Protein AF-A0A2H6NAF0-F1 (afdb_monomer_lite)

Secondary structure (DSSP, 8-state):
---------HHHHHHHHHHTS-GGGHHHHHHHHHHTTS---HHHHHHHHHHHHHHHHHHHHHHHTTTSHHHHHHHHHHHSBPTTT--BSS-GGG-TTS------

Radius of gyration: 27.38 Å; chains: 1; bounding box: 46×26×91 Å

Organism: NCBI:txid3147026

Foldseek 3Di:
DDPPPPDDDQVVVLVVVLVPDDPVCVVVSVVVVVVVPDDDGNVNSVVSVVVVVVVVVVVVVVVVVPPPVVVVVQVVQQVDQAPQPRHGNHHVVPDPVNPPPDDD

Sequence (104 aa):
MNEKEIIFSELHQVYIIISSLDESYDDYVSSLEVLTKNELTLTEIIGRLLEEARRRQDRDQLREKKPQEESLWSNAYTVRKCFSCGDRGHIARFCKKGRQQNTV

InterPro domains:
  IPR001878 Zinc finger, CCHC-type [PF00098] (80-97)
  IPR001878 Zinc finger, CCHC-type [PS50158] (80-97)
  IPR001878 Zinc finger, CCHC-type [SM00343] (81-97)
  IPR036875 Zinc finger, CCHC-type superfamily [SSF57756] (79-101)

Structure (mmCIF, N/CA/C/O backbone):
data_AF-A0A2H6NAF0-F1
#
_entry.id   AF-A0A2H6NAF0-F1
#
loop_
_atom_site.group_PDB
_atom_site.id
_atom_site.type_symbol
_atom_site.label_atom_id
_atom_site.label_alt_id
_atom_site.label_comp_id
_atom_site.label_asym_id
_atom_site.label_entity_id
_atom_site.label_seq_id
_atom_site.pdbx_PDB_ins_code
_atom_site.Cartn_x
_atom_site.Cartn_y
_atom_site.Cartn_z
_atom_site.occupancy
_atom_site.B_iso_or_equiv
_atom_site.auth_seq_id
_atom_site.auth_comp_id
_atom_site.auth_asym_id
_atom_site.auth_atom_id
_atom_site.pdbx_PDB_model_num
ATOM 1 N N . MET A 1 1 ? 0.821 -4.080 41.905 1.00 40.66 1 MET A N 1
ATOM 2 C CA . MET A 1 1 ? 0.244 -3.037 41.036 1.00 40.66 1 MET A CA 1
ATOM 3 C C . MET A 1 1 ? -0.603 -3.772 40.018 1.00 40.66 1 MET A C 1
ATOM 5 O O . MET A 1 1 ? -0.031 -4.487 39.216 1.00 40.66 1 MET A O 1
ATOM 9 N N . ASN 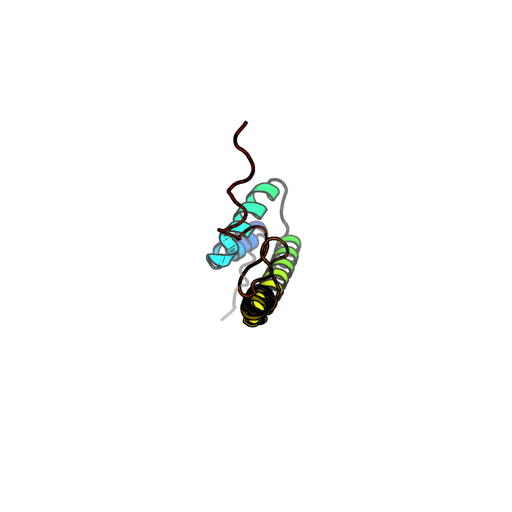A 1 2 ? -1.933 -3.736 40.145 1.00 46.41 2 ASN A N 1
ATOM 10 C CA . ASN A 1 2 ? -2.807 -4.368 39.154 1.00 46.41 2 ASN A CA 1
ATOM 11 C C . ASN A 1 2 ? -2.778 -3.496 37.901 1.00 46.41 2 ASN A C 1
ATOM 13 O O . ASN A 1 2 ? -3.334 -2.397 37.917 1.00 46.41 2 ASN A O 1
ATOM 17 N N . GLU A 1 3 ? -2.114 -3.971 36.851 1.00 53.41 3 GLU A N 1
ATOM 18 C CA . GLU A 1 3 ? -2.320 -3.470 35.497 1.00 53.41 3 GLU A CA 1
ATOM 19 C C . GLU A 1 3 ? -3.790 -3.717 35.160 1.00 53.41 3 GLU A C 1
ATOM 21 O O . GLU A 1 3 ? -4.222 -4.839 34.909 1.00 53.41 3 GLU A O 1
ATOM 26 N N . LYS A 1 4 ? -4.609 -2.672 35.285 1.00 55.41 4 LYS A N 1
ATOM 27 C CA . LYS A 1 4 ? -5.975 -2.704 34.776 1.00 55.41 4 LYS A CA 1
ATOM 28 C C . LYS A 1 4 ? -5.847 -2.767 33.261 1.00 55.41 4 LYS A C 1
ATOM 30 O O . LYS A 1 4 ? -5.458 -1.768 32.662 1.00 55.41 4 LYS A O 1
ATOM 35 N N . GLU A 1 5 ? -6.144 -3.917 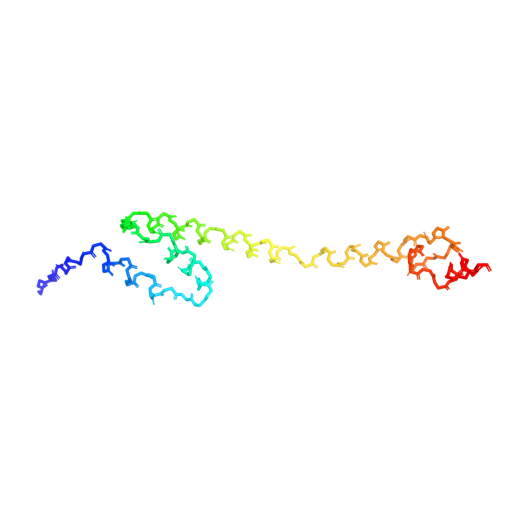32.666 1.00 61.97 5 GLU A N 1
ATOM 36 C CA . GLU A 1 5 ? -6.306 -4.021 31.219 1.00 61.97 5 GLU A CA 1
ATOM 37 C C . GLU A 1 5 ? -7.350 -2.988 30.783 1.00 61.97 5 GLU A C 1
ATOM 39 O O . GLU A 1 5 ? -8.527 -3.059 31.148 1.00 61.97 5 GLU A O 1
ATOM 44 N N . ILE A 1 6 ? -6.899 -1.961 30.064 1.00 64.06 6 ILE A N 1
ATOM 45 C CA . ILE A 1 6 ? -7.791 -0.973 29.474 1.00 64.06 6 ILE A CA 1
ATOM 46 C C . ILE A 1 6 ? -8.371 -1.632 28.226 1.00 64.06 6 ILE A C 1
ATOM 48 O O . ILE A 1 6 ? -7.721 -1.706 27.186 1.00 64.06 6 ILE A O 1
ATOM 52 N N . ILE A 1 7 ? -9.589 -2.156 28.344 1.00 72.44 7 ILE A N 1
ATOM 53 C CA . ILE A 1 7 ? -10.307 -2.744 27.214 1.00 72.44 7 ILE A CA 1
ATOM 54 C C . ILE A 1 7 ? -10.820 -1.593 26.340 1.00 72.44 7 ILE A C 1
ATOM 56 O O . ILE A 1 7 ? -11.853 -0.986 26.622 1.00 72.44 7 ILE A O 1
ATOM 60 N N . PHE A 1 8 ? -10.068 -1.251 25.295 1.00 75.38 8 PHE A N 1
ATOM 61 C CA . PHE A 1 8 ? -10.502 -0.294 24.279 1.00 75.38 8 PHE A CA 1
ATOM 62 C C . PHE A 1 8 ? -11.493 -0.946 23.306 1.00 75.38 8 PHE A C 1
ATOM 64 O O . PHE A 1 8 ? -11.342 -2.116 22.967 1.00 75.38 8 PHE A O 1
ATOM 71 N N . SER A 1 9 ? -12.471 -0.177 22.818 1.00 86.25 9 SER A N 1
ATOM 72 C CA . SER A 1 9 ? -13.325 -0.584 21.689 1.00 86.25 9 SER A CA 1
ATOM 73 C C . SER A 1 9 ? -12.477 -0.867 20.442 1.00 86.25 9 SER A C 1
ATOM 75 O O . SER A 1 9 ? -11.486 -0.168 20.220 1.00 86.25 9 SER A O 1
ATOM 77 N N . GLU A 1 10 ? -12.877 -1.832 19.606 1.00 83.94 10 GLU A N 1
ATOM 78 C CA . GLU A 1 10 ? -12.168 -2.172 18.360 1.00 83.94 10 GLU A CA 1
ATOM 79 C C . GLU A 1 10 ? -11.943 -0.946 17.466 1.00 83.94 10 GLU A C 1
ATOM 81 O O . GLU A 1 10 ? -10.847 -0.760 16.948 1.00 83.94 10 GLU A O 1
ATOM 86 N N . LEU A 1 11 ? -12.928 -0.047 17.365 1.00 83.44 11 LEU A N 1
ATOM 87 C CA . LEU A 1 11 ? -12.794 1.194 16.592 1.00 83.44 11 LEU A CA 1
ATOM 88 C C . LEU A 1 11 ? -11.657 2.083 17.108 1.00 83.44 11 LEU A C 1
ATOM 90 O O . LEU A 1 11 ? -10.924 2.685 16.327 1.00 83.44 11 LEU A O 1
ATOM 94 N N . HIS A 1 12 ? -11.493 2.158 18.429 1.00 86.06 12 HIS A N 1
ATOM 95 C CA . HIS A 1 12 ? -10.439 2.964 19.036 1.00 86.06 12 HIS A CA 1
ATOM 96 C C . HIS A 1 12 ? -9.068 2.310 18.833 1.00 86.06 12 HIS A C 1
ATOM 98 O O . HIS A 1 12 ? -8.098 2.998 18.532 1.00 86.06 12 HIS A O 1
ATOM 104 N N . GLN A 1 13 ? -8.995 0.982 18.928 1.00 88.56 13 GLN A N 1
ATOM 105 C CA . GLN A 1 13 ? -7.768 0.241 18.637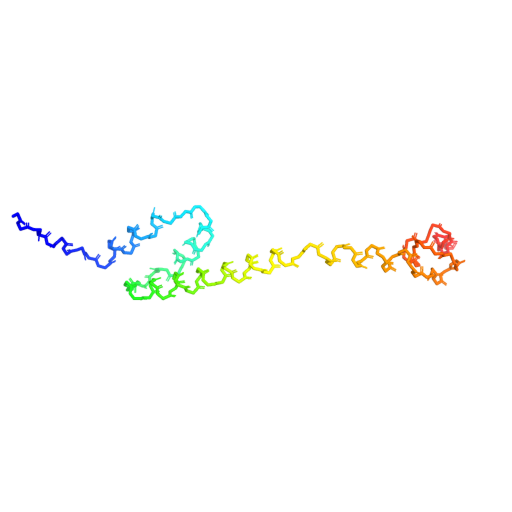 1.00 88.56 13 GLN A CA 1
ATOM 106 C C . GLN A 1 13 ? -7.338 0.435 17.178 1.00 88.56 13 GLN A C 1
ATOM 108 O O . GLN A 1 13 ? -6.177 0.737 16.918 1.00 88.56 13 GLN A O 1
ATOM 113 N N . VAL A 1 14 ? -8.282 0.346 16.236 1.00 87.56 14 VAL A N 1
ATOM 114 C CA . VAL A 1 14 ? -8.040 0.607 14.811 1.00 87.56 14 VAL A CA 1
ATOM 115 C C . VAL A 1 14 ? -7.531 2.030 14.588 1.00 87.56 14 VAL A C 1
ATOM 117 O O . VAL A 1 14 ? -6.531 2.209 13.897 1.00 87.56 14 VAL A O 1
ATOM 120 N N . TYR A 1 15 ? -8.167 3.030 15.205 1.00 87.75 15 TYR A N 1
ATOM 121 C CA . TYR A 1 15 ? -7.727 4.422 15.106 1.00 87.75 15 TYR A CA 1
ATOM 122 C C . TYR A 1 15 ? -6.291 4.606 15.612 1.00 87.75 15 TYR A C 1
ATOM 124 O O . TYR A 1 15 ? -5.465 5.168 14.900 1.00 87.75 15 TYR A O 1
ATOM 132 N N . ILE A 1 16 ? -5.969 4.076 16.800 1.00 89.44 16 ILE A N 1
ATOM 133 C CA . ILE A 1 16 ? -4.617 4.158 17.375 1.00 89.44 16 ILE A CA 1
ATOM 134 C C . ILE A 1 16 ? -3.587 3.535 16.429 1.00 89.44 16 ILE A C 1
ATOM 136 O O . ILE A 1 16 ? -2.545 4.137 16.188 1.00 89.44 16 ILE A O 1
ATOM 140 N N . ILE A 1 17 ? -3.880 2.351 15.882 1.00 90.56 17 ILE A N 1
ATOM 141 C CA . ILE A 1 17 ? -2.975 1.661 14.960 1.00 90.56 17 ILE A CA 1
ATOM 142 C C . ILE A 1 17 ? -2.735 2.522 13.722 1.00 90.56 17 ILE A C 1
ATOM 144 O O . ILE A 1 17 ? -1.583 2.810 13.412 1.00 90.56 17 ILE A O 1
ATOM 148 N N . ILE A 1 18 ? -3.801 2.967 13.052 1.00 89.25 18 ILE A N 1
ATOM 149 C CA . ILE A 1 18 ? -3.710 3.738 11.806 1.00 89.25 18 ILE A CA 1
ATOM 150 C C . ILE A 1 18 ? -2.960 5.057 12.032 1.00 89.25 18 ILE A C 1
ATOM 152 O O . ILE A 1 18 ? -2.064 5.380 11.261 1.00 89.25 18 ILE A O 1
ATOM 156 N N . SER A 1 19 ? -3.261 5.781 13.115 1.00 88.81 19 SER A N 1
ATOM 157 C CA . SER A 1 19 ? -2.579 7.037 13.460 1.00 88.81 19 SER A CA 1
ATOM 158 C C . SER A 1 19 ? -1.127 6.866 13.928 1.00 88.81 19 SER A C 1
ATOM 160 O O . SER A 1 19 ? -0.431 7.866 14.080 1.00 88.81 19 SER A O 1
ATOM 162 N N . SER A 1 20 ? -0.670 5.638 14.197 1.00 92.81 20 SER A N 1
ATOM 163 C CA . SER A 1 20 ? 0.710 5.346 14.622 1.00 92.81 20 SER A CA 1
ATOM 164 C C . SER A 1 20 ? 1.648 4.932 13.484 1.00 92.81 20 SER A C 1
ATOM 166 O O . SER A 1 20 ? 2.846 4.766 13.719 1.00 92.81 20 SER A O 1
ATOM 168 N N . LEU A 1 21 ? 1.118 4.740 12.272 1.00 92.50 21 LEU A N 1
ATOM 169 C CA . LEU A 1 21 ? 1.911 4.393 11.093 1.00 92.50 21 LEU A CA 1
ATOM 170 C C . LEU A 1 21 ? 2.725 5.603 10.611 1.00 92.50 21 LEU A C 1
ATOM 172 O O . LEU A 1 21 ? 2.324 6.749 10.804 1.00 92.50 21 LEU A O 1
ATOM 176 N N . ASP A 1 22 ? 3.874 5.346 9.988 1.00 93.56 22 ASP A N 1
ATOM 177 C CA . ASP A 1 22 ? 4.709 6.395 9.399 1.00 93.56 22 ASP A CA 1
ATOM 178 C C . ASP A 1 22 ? 4.160 6.897 8.050 1.00 93.56 22 ASP A C 1
ATOM 180 O O . ASP A 1 22 ? 3.364 6.215 7.403 1.00 93.56 22 ASP A O 1
ATOM 184 N N . GLU A 1 23 ? 4.653 8.059 7.597 1.00 91.88 23 GLU A N 1
ATOM 185 C CA . GLU A 1 23 ? 4.228 8.750 6.362 1.00 91.88 23 GLU A CA 1
ATOM 186 C C . GLU A 1 23 ? 4.261 7.858 5.116 1.00 91.88 23 GLU A C 1
ATOM 188 O O . GLU A 1 23 ? 3.522 8.079 4.155 1.00 91.88 23 GLU A O 1
ATOM 193 N N . SER A 1 24 ? 5.096 6.809 5.096 1.00 89.94 24 SER A N 1
ATOM 194 C CA . SER A 1 24 ? 5.104 5.906 3.954 1.00 89.94 24 SER A CA 1
ATOM 195 C C . SER A 1 24 ? 3.736 5.246 3.760 1.00 89.94 24 SER A C 1
ATOM 197 O O . SER A 1 24 ? 3.419 4.880 2.627 1.00 89.94 24 SER A O 1
ATOM 199 N N . TYR A 1 25 ? 2.925 5.075 4.808 1.00 92.56 25 TYR A N 1
ATOM 200 C CA . TYR A 1 25 ? 1.606 4.439 4.770 1.00 92.56 25 TYR A CA 1
ATOM 201 C C . TYR A 1 25 ? 0.455 5.387 4.394 1.00 9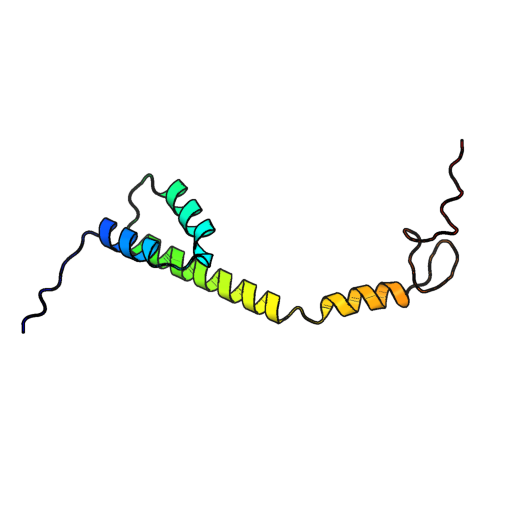2.56 25 TYR A C 1
ATOM 203 O O . TYR A 1 25 ? -0.655 4.892 4.206 1.00 92.56 25 TYR A O 1
ATOM 211 N N . ASP A 1 26 ? 0.686 6.688 4.196 1.00 91.12 26 ASP A N 1
ATOM 212 C CA . ASP A 1 26 ? -0.375 7.692 3.983 1.00 91.12 26 ASP A CA 1
ATOM 213 C C . ASP A 1 26 ? -1.312 7.370 2.805 1.00 91.12 26 ASP A C 1
ATOM 215 O O . ASP A 1 26 ? -2.540 7.411 2.941 1.00 91.12 26 ASP A O 1
ATOM 219 N N . ASP A 1 27 ? -0.756 6.964 1.659 1.00 90.00 27 ASP A N 1
ATOM 220 C CA . ASP A 1 27 ? -1.540 6.560 0.478 1.00 90.00 27 ASP A CA 1
ATOM 221 C C . ASP A 1 27 ? -2.438 5.346 0.774 1.00 90.00 27 ASP A C 1
ATOM 223 O O . ASP A 1 27 ? -3.566 5.220 0.278 1.00 90.00 27 ASP A O 1
ATOM 227 N N . TYR A 1 28 ? -1.932 4.430 1.603 1.00 91.00 28 TYR A N 1
ATOM 228 C CA . TYR A 1 28 ? -2.660 3.236 1.998 1.00 91.00 28 TYR A CA 1
ATOM 229 C C . TYR A 1 28 ? -3.776 3.571 2.985 1.00 91.00 28 TYR A C 1
ATOM 231 O O . TYR A 1 28 ? -4.911 3.144 2.784 1.00 91.00 28 TYR A O 1
ATOM 239 N N . VAL A 1 29 ? -3.478 4.382 4.001 1.00 89.50 29 VAL A N 1
ATOM 240 C CA . VAL A 1 29 ? -4.454 4.868 4.984 1.00 89.50 29 VAL A CA 1
ATOM 241 C C . VAL A 1 29 ? -5.585 5.630 4.294 1.00 89.50 29 VAL A C 1
ATOM 243 O O . VAL A 1 29 ? -6.751 5.310 4.516 1.00 89.50 29 VAL A O 1
ATOM 246 N N . SER A 1 30 ? -5.261 6.522 3.354 1.00 87.25 30 SER A N 1
ATOM 247 C CA . SER A 1 30 ? -6.253 7.242 2.540 1.00 87.25 30 SER A CA 1
ATOM 248 C C . SER A 1 30 ? -7.176 6.284 1.773 1.00 87.25 30 SER A C 1
ATOM 250 O O . SER A 1 30 ? -8.385 6.492 1.673 1.00 87.25 30 SER A O 1
ATOM 252 N N . SER A 1 31 ? -6.623 5.184 1.252 1.00 84.50 31 SER A N 1
ATOM 253 C CA . SER A 1 31 ? -7.396 4.151 0.550 1.00 84.50 31 SER A CA 1
ATOM 254 C C . SER A 1 31 ? -8.285 3.333 1.495 1.00 84.50 31 SER A C 1
ATOM 256 O O . SER A 1 31 ? -9.358 2.876 1.094 1.00 84.50 31 SER A O 1
ATOM 258 N N . LEU A 1 32 ? -7.867 3.153 2.752 1.00 80.75 32 LEU A N 1
ATOM 259 C CA . LEU A 1 32 ? -8.682 2.518 3.784 1.00 80.75 32 LEU A CA 1
ATOM 260 C C . LEU A 1 32 ? -9.866 3.410 4.165 1.00 80.75 32 LEU A C 1
ATOM 262 O O . LEU A 1 32 ? -10.985 2.912 4.185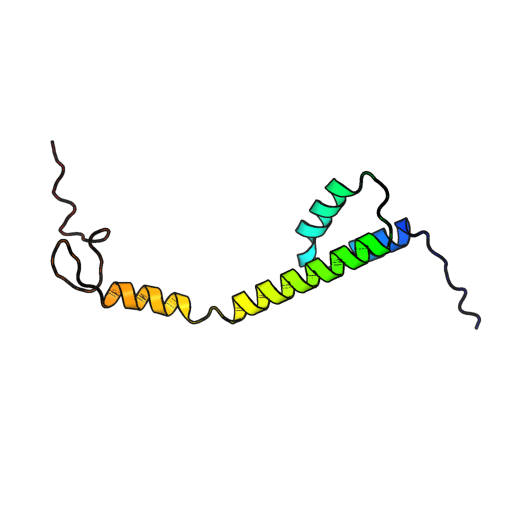 1.00 80.75 32 LEU A O 1
ATOM 266 N N . GLU A 1 33 ? -9.659 4.714 4.362 1.00 70.62 33 GLU A N 1
ATOM 267 C CA . GLU A 1 33 ? -10.712 5.693 4.699 1.00 70.62 33 GLU A CA 1
ATOM 268 C C . GLU A 1 33 ? -11.852 5.769 3.671 1.00 70.62 33 GLU A C 1
ATOM 270 O O . GLU A 1 33 ? -12.999 6.056 4.011 1.00 70.62 33 GLU A O 1
ATOM 275 N N . VAL A 1 34 ? -11.579 5.454 2.404 1.00 66.75 34 VAL A N 1
ATOM 276 C CA . VAL A 1 34 ? -12.616 5.371 1.362 1.00 66.75 34 VAL A CA 1
ATOM 277 C C . VAL A 1 34 ? -13.456 4.092 1.492 1.00 66.75 34 VAL A C 1
ATOM 279 O O . VAL A 1 34 ? -14.641 4.081 1.149 1.00 66.75 34 VAL A O 1
ATOM 282 N N . LEU A 1 35 ? -12.864 3.015 2.013 1.00 60.28 35 LEU A N 1
ATOM 283 C CA . LEU A 1 35 ? -13.500 1.709 2.209 1.00 60.28 35 LEU A CA 1
ATOM 284 C C . LEU A 1 35 ? -14.209 1.585 3.575 1.00 60.28 35 LEU A C 1
ATOM 286 O O . LEU A 1 35 ? -15.039 0.693 3.739 1.00 60.28 35 LEU A O 1
ATOM 290 N N . THR A 1 36 ? -13.930 2.476 4.536 1.00 55.47 36 THR A N 1
ATOM 291 C CA . THR A 1 36 ? -14.342 2.392 5.957 1.00 55.47 36 THR A CA 1
ATOM 292 C C . THR A 1 36 ? -15.794 2.775 6.265 1.00 55.47 36 THR A C 1
ATOM 294 O O . THR A 1 36 ? -16.169 2.806 7.436 1.00 55.47 36 THR A O 1
ATOM 297 N N . LYS A 1 37 ? -16.661 3.035 5.276 1.00 58.47 37 LYS A N 1
ATOM 298 C CA . LYS A 1 37 ? -18.073 3.372 5.569 1.00 58.47 37 LYS A CA 1
ATOM 299 C C . LYS A 1 37 ? -18.844 2.259 6.299 1.00 58.47 37 LYS A C 1
ATOM 301 O O . LYS A 1 37 ? -19.872 2.559 6.896 1.00 58.47 37 LYS A O 1
ATOM 306 N N . ASN A 1 38 ? -18.332 1.025 6.302 1.00 55.88 38 ASN A N 1
ATOM 307 C CA . ASN A 1 38 ? -18.926 -0.124 6.981 1.00 55.88 38 ASN A CA 1
ATOM 308 C C . ASN A 1 38 ? -17.880 -0.786 7.904 1.00 55.88 38 ASN A C 1
ATOM 310 O O . ASN A 1 38 ? -16.972 -1.445 7.411 1.00 55.88 38 ASN A O 1
ATOM 314 N N . GLU A 1 39 ? -18.004 -0.557 9.215 1.00 60.50 39 GLU A N 1
ATOM 315 C CA . GLU A 1 39 ? -17.412 -1.300 10.349 1.00 60.50 39 GLU A CA 1
ATOM 316 C C . GLU A 1 39 ? -16.193 -2.195 10.038 1.00 60.50 39 GLU A C 1
ATOM 318 O O . GLU A 1 39 ? -16.314 -3.392 9.778 1.00 60.50 39 GLU A O 1
ATOM 323 N N . LEU A 1 40 ? -14.987 -1.627 10.113 1.00 68.88 40 LEU A N 1
ATOM 324 C CA . LEU A 1 40 ? -13.755 -2.415 10.096 1.00 68.88 40 LEU A CA 1
ATOM 325 C C . LEU A 1 40 ? -13.498 -3.017 11.473 1.00 68.88 40 LEU A C 1
ATOM 327 O O . LEU A 1 40 ? -13.324 -2.293 12.453 1.00 68.88 40 LEU A O 1
ATOM 331 N N . THR A 1 41 ? -13.439 -4.344 11.527 1.00 83.06 41 THR A N 1
ATOM 332 C CA . THR A 1 41 ? -12.973 -5.066 12.711 1.00 83.06 41 THR A CA 1
ATOM 333 C C . THR A 1 41 ? -11.460 -4.940 12.833 1.00 83.06 41 THR A C 1
ATOM 335 O O . THR A 1 41 ? -10.743 -4.731 11.845 1.00 83.06 41 THR A O 1
ATOM 338 N N . LEU A 1 42 ? -10.951 -5.125 14.050 1.00 84.00 42 LEU A N 1
ATOM 339 C CA . LEU A 1 42 ? -9.513 -5.126 14.296 1.00 84.00 42 LEU A CA 1
ATOM 340 C C . LEU A 1 42 ? -8.797 -6.168 13.419 1.00 84.00 42 LEU A C 1
ATOM 342 O O . LEU A 1 42 ? -7.730 -5.906 12.867 1.00 84.00 42 LEU A O 1
ATOM 346 N N . THR A 1 43 ? -9.408 -7.342 13.251 1.00 87.88 43 THR A N 1
ATOM 347 C CA . THR A 1 43 ? -8.857 -8.444 12.456 1.00 87.88 43 THR A CA 1
ATOM 348 C C . THR A 1 43 ? -8.676 -8.074 10.985 1.00 87.88 43 THR A C 1
ATOM 350 O O . THR A 1 43 ? -7.637 -8.390 10.405 1.00 87.88 43 THR A O 1
ATOM 353 N N . GLU A 1 44 ? -9.647 -7.379 10.388 1.00 86.69 44 GLU A N 1
ATOM 354 C CA . GLU A 1 44 ? -9.570 -6.960 8.985 1.00 86.69 44 GLU A CA 1
ATOM 355 C C . GLU A 1 44 ? -8.431 -5.955 8.777 1.00 86.69 44 GLU A C 1
ATOM 357 O O . GLU A 1 44 ? -7.645 -6.088 7.838 1.00 86.69 44 GLU A O 1
ATOM 362 N N . ILE A 1 45 ? -8.283 -4.989 9.690 1.00 89.12 45 ILE A N 1
ATOM 363 C CA . ILE A 1 45 ? -7.201 -3.996 9.641 1.00 89.12 45 ILE A CA 1
ATOM 364 C C . ILE A 1 45 ? -5.833 -4.646 9.816 1.00 89.12 45 ILE A C 1
ATOM 366 O O . ILE A 1 45 ? -4.921 -4.350 9.045 1.00 89.12 45 ILE A O 1
ATOM 370 N N . ILE A 1 46 ? -5.688 -5.569 10.768 1.00 90.25 46 ILE A N 1
ATOM 371 C CA . ILE A 1 46 ? -4.431 -6.298 10.964 1.00 90.25 46 ILE A CA 1
ATOM 372 C C . ILE A 1 46 ? -4.062 -7.075 9.696 1.00 90.25 46 ILE A C 1
ATOM 374 O O . ILE A 1 46 ? -2.939 -6.948 9.211 1.00 90.25 46 ILE A O 1
ATOM 378 N N . GLY A 1 47 ? -4.998 -7.839 9.122 1.00 91.31 47 GLY A N 1
ATOM 379 C CA . GLY A 1 47 ? -4.740 -8.610 7.901 1.00 91.31 47 GLY A CA 1
ATOM 380 C C . GLY A 1 47 ? -4.313 -7.720 6.731 1.00 91.31 47 GLY A C 1
ATOM 381 O O . GLY A 1 47 ? -3.342 -8.010 6.030 1.00 91.31 47 GLY A O 1
ATOM 382 N N . ARG A 1 48 ? -4.991 -6.583 6.574 1.00 91.31 48 ARG A N 1
ATOM 383 C CA . ARG A 1 48 ? -4.686 -5.559 5.573 1.00 91.31 48 ARG A CA 1
ATOM 384 C C . ARG A 1 48 ? -3.317 -4.919 5.765 1.00 91.31 48 ARG A C 1
ATOM 386 O O . ARG A 1 48 ? -2.611 -4.709 4.780 1.00 91.31 48 ARG A O 1
ATOM 393 N N . LEU A 1 49 ? -2.934 -4.593 6.993 1.00 93.06 49 LEU A N 1
ATOM 394 C CA . LEU A 1 49 ? -1.631 -3.993 7.278 1.00 93.06 49 LEU A CA 1
ATOM 395 C C . LEU A 1 49 ? -0.490 -4.984 7.057 1.00 93.06 49 LEU A C 1
ATOM 397 O O . LEU A 1 49 ? 0.524 -4.614 6.471 1.00 93.06 49 LEU A O 1
ATOM 401 N N . LEU A 1 50 ? -0.670 -6.248 7.447 1.00 94.00 50 LEU A N 1
ATOM 402 C CA . LEU A 1 50 ? 0.322 -7.299 7.209 1.00 94.00 50 LEU A CA 1
ATOM 403 C C . LEU A 1 50 ? 0.574 -7.516 5.713 1.00 94.00 50 LEU A C 1
ATOM 405 O O . LEU A 1 50 ? 1.722 -7.632 5.283 1.00 94.00 50 LEU A O 1
ATOM 409 N N . GLU A 1 51 ? -0.488 -7.532 4.907 1.00 94.12 51 GLU A N 1
ATOM 410 C CA . GLU A 1 51 ? -0.354 -7.669 3.458 1.00 94.12 51 GLU A CA 1
ATOM 411 C C . GLU A 1 51 ? 0.300 -6.433 2.822 1.00 94.12 51 GLU A C 1
ATOM 413 O O . GLU A 1 51 ? 1.153 -6.581 1.946 1.00 94.12 51 GLU A O 1
ATOM 418 N N . GLU A 1 52 ? -0.032 -5.218 3.269 1.00 94.50 52 GLU A N 1
ATOM 419 C CA . GLU A 1 52 ? 0.615 -4.008 2.751 1.00 94.50 52 GLU A CA 1
ATOM 420 C C . GLU A 1 52 ? 2.100 -3.934 3.138 1.00 94.50 52 GLU A C 1
ATOM 422 O O . GLU A 1 52 ? 2.934 -3.586 2.300 1.00 94.50 52 GLU A O 1
ATOM 427 N N . ALA A 1 53 ? 2.460 -4.343 4.357 1.00 93.00 53 ALA A N 1
ATOM 428 C CA . ALA A 1 53 ? 3.853 -4.446 4.783 1.00 93.00 53 ALA A CA 1
ATOM 429 C C . ALA A 1 53 ? 4.642 -5.429 3.899 1.00 93.00 53 ALA A C 1
ATOM 431 O O . ALA A 1 53 ? 5.739 -5.109 3.435 1.00 93.00 53 ALA A O 1
ATOM 432 N N . ARG A 1 54 ? 4.058 -6.592 3.578 1.00 93.50 54 ARG A N 1
ATOM 433 C CA . ARG A 1 54 ? 4.668 -7.578 2.670 1.00 93.50 54 ARG A CA 1
ATOM 434 C C . ARG A 1 54 ? 4.868 -7.012 1.264 1.00 93.50 54 ARG A C 1
ATOM 436 O O . ARG A 1 54 ? 5.954 -7.126 0.701 1.00 93.50 54 ARG A O 1
ATOM 443 N N . ARG A 1 55 ? 3.854 -6.335 0.714 1.00 91.38 55 ARG A N 1
ATOM 444 C CA . ARG A 1 55 ? 3.939 -5.686 -0.607 1.00 91.38 55 ARG A CA 1
ATOM 445 C C . ARG A 1 55 ? 5.036 -4.629 -0.666 1.00 91.38 55 ARG A C 1
ATOM 447 O O . ARG A 1 55 ? 5.712 -4.513 -1.686 1.00 91.38 55 ARG A O 1
ATOM 454 N N . ARG A 1 56 ? 5.214 -3.855 0.406 1.00 89.06 56 ARG A N 1
ATOM 455 C CA . ARG A 1 56 ? 6.291 -2.860 0.524 1.00 89.06 56 ARG A CA 1
ATOM 456 C C . ARG A 1 56 ? 7.657 -3.523 0.540 1.00 89.06 56 ARG A C 1
ATOM 458 O O . ARG A 1 56 ? 8.499 -3.157 -0.272 1.00 89.06 56 ARG A O 1
ATOM 465 N N . GLN A 1 57 ? 7.824 -4.557 1.359 1.00 88.31 57 GLN A N 1
ATOM 466 C CA . GLN A 1 57 ? 9.066 -5.321 1.427 1.00 88.31 57 GLN A CA 1
ATOM 467 C C . GLN A 1 57 ? 9.446 -5.933 0.068 1.00 88.31 57 GLN A C 1
ATOM 469 O O . GLN A 1 57 ? 10.609 -5.875 -0.332 1.00 88.31 57 GLN A O 1
ATOM 474 N N . ASP A 1 58 ? 8.478 -6.482 -0.670 1.00 87.94 58 ASP A N 1
ATOM 475 C CA . ASP A 1 58 ? 8.710 -7.029 -2.011 1.00 87.94 58 ASP A CA 1
ATOM 476 C C . ASP A 1 58 ? 9.108 -5.932 -3.017 1.00 87.94 58 ASP A C 1
ATOM 478 O O . ASP A 1 58 ? 10.028 -6.124 -3.819 1.00 87.94 58 ASP A O 1
ATOM 482 N N . ARG A 1 59 ? 8.459 -4.756 -2.964 1.00 83.62 59 ARG A N 1
ATOM 483 C CA . ARG A 1 59 ? 8.827 -3.592 -3.794 1.00 83.62 59 ARG A CA 1
ATOM 484 C C . ARG A 1 59 ? 10.241 -3.098 -3.491 1.00 83.62 59 ARG A C 1
ATOM 486 O O . ARG A 1 59 ? 10.985 -2.824 -4.434 1.00 83.62 59 ARG A O 1
ATOM 493 N N . ASP A 1 60 ? 10.623 -3.019 -2.222 1.00 83.50 60 ASP A N 1
ATOM 494 C CA . ASP A 1 60 ? 11.954 -2.567 -1.814 1.00 83.50 60 ASP A CA 1
ATOM 495 C C . ASP A 1 60 ? 13.033 -3.568 -2.229 1.00 83.50 60 ASP A C 1
ATOM 497 O O . ASP A 1 60 ? 14.021 -3.173 -2.846 1.00 83.50 60 ASP A O 1
ATOM 501 N N . GLN A 1 61 ? 12.798 -4.874 -2.052 1.00 81.94 61 GLN A N 1
ATOM 502 C CA . GLN A 1 61 ? 13.701 -5.912 -2.564 1.00 81.94 61 GLN A CA 1
ATOM 503 C C . GLN A 1 61 ? 13.879 -5.844 -4.088 1.00 81.94 61 GLN A C 1
ATOM 505 O O . GLN A 1 61 ? 14.977 -6.070 -4.603 1.00 81.94 61 GLN A O 1
ATOM 510 N N . LEU A 1 62 ? 12.814 -5.549 -4.841 1.00 75.50 62 LEU A N 1
ATOM 511 C CA . LEU A 1 62 ? 12.901 -5.357 -6.292 1.00 75.50 62 LEU A CA 1
ATOM 512 C C . LEU A 1 62 ? 13.673 -4.084 -6.657 1.00 75.50 62 LEU A C 1
ATOM 514 O O . LEU A 1 62 ? 14.422 -4.082 -7.637 1.00 75.50 62 LEU A O 1
ATOM 518 N N . ARG A 1 63 ? 13.513 -3.010 -5.879 1.00 72.75 63 ARG A N 1
ATOM 519 C CA . ARG A 1 63 ? 14.227 -1.745 -6.072 1.00 72.75 63 ARG A CA 1
ATOM 520 C C . ARG A 1 63 ? 15.719 -1.884 -5.761 1.00 72.75 63 ARG A C 1
ATOM 522 O O . ARG A 1 63 ? 16.535 -1.407 -6.544 1.00 72.75 63 ARG A O 1
ATOM 529 N N . GLU A 1 64 ? 16.082 -2.594 -4.697 1.00 68.31 64 GLU A N 1
ATOM 530 C CA . GLU A 1 64 ? 17.474 -2.884 -4.328 1.00 68.31 64 GLU A CA 1
ATOM 531 C C . GLU A 1 64 ? 18.181 -3.815 -5.318 1.00 68.31 64 GLU A C 1
ATOM 533 O O . GLU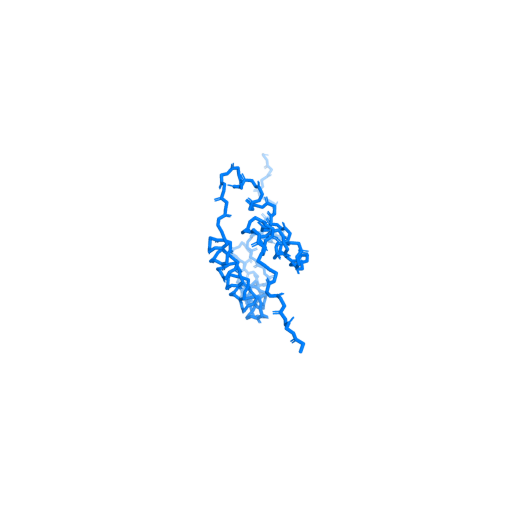 A 1 64 ? 19.384 -3.688 -5.533 1.00 68.31 64 GLU A O 1
ATOM 538 N N . LYS A 1 65 ? 17.451 -4.721 -5.980 1.00 65.31 65 LYS A N 1
ATOM 539 C CA . LYS A 1 65 ? 18.000 -5.577 -7.050 1.00 65.31 65 LYS A CA 1
ATOM 540 C C . LYS A 1 65 ? 18.223 -4.840 -8.375 1.00 65.31 65 LYS A C 1
ATOM 542 O O . LYS A 1 65 ? 18.843 -5.394 -9.283 1.00 65.31 65 LYS A O 1
ATOM 547 N N . LYS A 1 66 ? 17.770 -3.588 -8.497 1.00 56.69 66 LYS A N 1
ATOM 548 C CA . LYS A 1 66 ? 17.821 -2.791 -9.730 1.00 56.69 66 LYS A CA 1
ATOM 549 C C . LYS A 1 66 ? 19.084 -1.944 -10.037 1.00 56.69 66 LYS A C 1
ATOM 551 O O . LYS A 1 66 ? 18.944 -1.022 -10.834 1.00 56.69 66 LYS A O 1
ATOM 556 N N . PRO A 1 67 ? 20.325 -2.221 -9.574 1.00 54.94 67 PRO A N 1
ATOM 557 C CA . PRO A 1 67 ? 21.499 -1.488 -10.071 1.00 54.94 67 PRO A CA 1
ATOM 558 C C . PRO A 1 67 ? 21.999 -1.909 -11.468 1.00 54.94 67 PRO A C 1
ATOM 560 O O . PRO A 1 67 ? 22.917 -1.278 -11.985 1.00 54.94 67 PRO A O 1
ATOM 563 N N . GLN A 1 68 ? 21.482 -2.986 -12.083 1.00 55.28 68 GLN A N 1
ATOM 564 C CA . GLN A 1 68 ? 22.131 -3.592 -13.267 1.00 55.28 68 GLN A CA 1
ATOM 565 C C . GLN A 1 68 ? 21.381 -3.427 -14.601 1.00 55.28 68 GLN A C 1
ATOM 567 O O . GLN A 1 68 ? 22.015 -3.473 -15.656 1.00 55.28 68 GLN A O 1
ATOM 572 N N . GLU A 1 69 ? 20.068 -3.179 -14.608 1.00 53.69 69 GLU A N 1
ATOM 573 C CA . GLU A 1 69 ? 19.310 -3.059 -15.869 1.00 53.69 69 GLU A CA 1
ATOM 574 C C . GLU A 1 69 ? 19.540 -1.720 -16.592 1.00 53.69 69 GLU A C 1
ATOM 576 O O . GLU A 1 69 ? 19.536 -1.680 -17.826 1.00 53.69 69 GLU A O 1
ATOM 581 N N . GLU A 1 70 ? 19.847 -0.641 -15.862 1.00 54.84 70 GLU A N 1
ATOM 582 C CA . GLU A 1 70 ? 20.206 0.655 -16.463 1.00 54.84 70 GLU A CA 1
ATOM 583 C C . GLU A 1 70 ? 21.505 0.569 -17.293 1.00 54.84 70 GLU A C 1
ATOM 585 O O . GLU A 1 70 ? 21.642 1.237 -18.322 1.00 54.84 70 GLU A O 1
ATOM 590 N N . SER A 1 71 ? 22.422 -0.336 -16.927 1.00 56.62 71 SER A N 1
ATOM 591 C CA . SER A 1 71 ? 23.651 -0.620 -17.685 1.00 56.62 71 SER A CA 1
ATOM 592 C C . SER A 1 71 ? 23.384 -1.397 -18.985 1.00 56.62 71 SER A C 1
ATOM 594 O O . SER A 1 71 ? 24.051 -1.184 -20.006 1.00 56.62 71 SER A O 1
ATOM 596 N N . LEU A 1 72 ? 22.378 -2.276 -18.999 1.00 56.50 72 LEU A N 1
ATOM 597 C CA . LEU A 1 72 ? 22.102 -3.151 -20.143 1.00 56.50 72 LEU A CA 1
ATOM 598 C C . LEU A 1 72 ? 21.465 -2.403 -21.325 1.00 56.50 72 LEU A C 1
ATOM 600 O O . LEU A 1 72 ? 21.822 -2.667 -22.477 1.00 56.50 72 LEU A O 1
ATOM 604 N N . TRP A 1 73 ? 20.590 -1.421 -21.075 1.00 57.16 73 TRP A N 1
ATOM 605 C CA . TRP A 1 73 ? 20.024 -0.588 -22.149 1.00 57.16 73 TRP A CA 1
ATOM 606 C C . TRP A 1 73 ? 21.086 0.307 -22.806 1.00 57.16 73 TRP A C 1
ATOM 608 O O . TRP A 1 73 ? 21.111 0.457 -24.031 1.00 57.16 73 TRP A O 1
ATOM 618 N N . SER A 1 74 ? 22.010 0.840 -22.001 1.00 59.66 74 SER A N 1
ATOM 619 C CA . SER A 1 74 ? 23.128 1.664 -22.475 1.00 59.66 74 SER A CA 1
ATOM 620 C C . SER A 1 74 ? 24.053 0.882 -23.418 1.00 59.66 74 SER A C 1
ATOM 622 O O . SER A 1 74 ? 24.381 1.350 -24.511 1.00 59.66 74 SER A O 1
ATOM 624 N N . ASN A 1 75 ? 24.384 -0.365 -23.070 1.00 60.66 75 ASN A N 1
ATOM 625 C CA . ASN A 1 75 ? 25.222 -1.218 -23.915 1.00 60.66 75 ASN A CA 1
ATOM 626 C C . ASN A 1 75 ? 24.503 -1.706 -25.182 1.00 60.66 75 ASN A C 1
ATOM 628 O O . ASN A 1 75 ? 25.100 -1.767 -26.256 1.00 60.66 75 ASN A O 1
ATOM 632 N N . ALA A 1 76 ? 23.202 -2.004 -25.113 1.00 60.94 76 ALA A N 1
ATOM 633 C CA . ALA A 1 76 ? 22.437 -2.366 -26.306 1.00 60.94 76 ALA A CA 1
ATOM 634 C C . ALA A 1 76 ? 22.372 -1.210 -27.325 1.00 60.94 76 ALA A C 1
ATOM 636 O O . ALA A 1 76 ? 22.401 -1.449 -28.535 1.00 60.94 76 ALA A O 1
ATOM 637 N N . TYR A 1 77 ? 22.319 0.038 -26.846 1.00 68.12 77 TYR A N 1
ATOM 638 C CA . TYR A 1 77 ? 22.353 1.242 -27.678 1.00 68.12 77 TYR A CA 1
ATOM 639 C C . TYR A 1 77 ? 23.719 1.457 -28.353 1.00 68.12 77 TYR A C 1
ATOM 641 O O . TYR A 1 77 ? 23.769 1.850 -29.520 1.00 68.12 77 TYR A O 1
ATOM 649 N N . THR A 1 78 ? 24.825 1.156 -27.664 1.00 68.00 78 THR A N 1
ATOM 650 C CA . THR A 1 78 ? 26.182 1.340 -28.204 1.00 68.00 78 THR A CA 1
ATOM 651 C C . THR A 1 78 ? 26.640 0.203 -29.120 1.00 68.00 78 THR A C 1
ATOM 653 O O . THR A 1 78 ? 27.326 0.455 -30.113 1.00 68.00 78 THR A O 1
ATOM 656 N N . VAL A 1 79 ? 26.227 -1.039 -28.848 1.00 73.56 79 VAL A N 1
ATOM 657 C CA . VAL A 1 79 ? 26.650 -2.226 -29.611 1.00 73.56 79 VAL A CA 1
ATOM 658 C C . VAL A 1 79 ? 25.890 -2.381 -30.935 1.00 73.56 79 VAL A C 1
ATOM 660 O O . VAL A 1 79 ? 26.464 -2.866 -31.917 1.00 73.56 79 VAL A O 1
ATOM 663 N N . ARG A 1 80 ? 24.614 -1.975 -31.003 1.00 81.00 80 ARG A N 1
ATOM 664 C CA . ARG A 1 80 ? 23.782 -2.159 -32.205 1.00 81.00 80 ARG A CA 1
ATOM 665 C C . ARG A 1 80 ? 24.202 -1.228 -33.348 1.00 81.00 80 ARG A C 1
ATOM 667 O O . ARG A 1 80 ? 24.478 -0.047 -33.153 1.00 81.00 80 ARG A O 1
ATOM 674 N N . LYS A 1 81 ? 24.215 -1.778 -34.568 1.00 86.88 81 LYS A N 1
ATOM 675 C CA . LYS A 1 81 ? 24.396 -1.035 -35.823 1.00 86.88 81 LYS A CA 1
ATOM 676 C C . LYS A 1 81 ? 23.080 -0.341 -36.190 1.00 86.88 81 LYS A C 1
ATOM 678 O O . LYS A 1 81 ? 22.026 -0.973 -36.191 1.00 86.88 81 LYS A O 1
ATOM 683 N N . CYS A 1 82 ? 23.135 0.939 -36.529 1.00 88.31 82 CYS A N 1
ATOM 684 C CA . CYS A 1 82 ? 22.010 1.699 -37.048 1.00 88.31 82 CYS A CA 1
ATOM 685 C C . CYS A 1 82 ? 21.567 1.121 -38.398 1.00 88.31 82 CYS A C 1
ATOM 687 O O . CYS A 1 82 ? 22.352 1.075 -39.343 1.00 88.31 82 CYS A O 1
ATOM 689 N N . PHE A 1 83 ? 20.301 0.722 -38.514 1.00 86.38 83 PHE A N 1
ATOM 690 C CA . PHE A 1 83 ? 19.755 0.172 -39.760 1.00 86.38 83 PHE A CA 1
ATOM 691 C C . PHE A 1 83 ? 19.625 1.207 -40.888 1.00 86.38 83 PHE A C 1
ATOM 693 O O . PHE A 1 83 ? 19.558 0.822 -42.048 1.00 86.38 83 PHE A O 1
ATOM 700 N N . SER A 1 84 ? 19.613 2.506 -40.566 1.00 89.06 84 SER A N 1
ATOM 701 C CA . SER A 1 84 ? 19.476 3.575 -41.565 1.00 89.06 84 SER A CA 1
ATOM 702 C C . SER A 1 84 ? 20.806 3.995 -42.192 1.00 89.06 84 SER A C 1
ATOM 704 O O . SER A 1 84 ? 20.853 4.232 -43.391 1.00 89.06 84 SER A O 1
ATOM 706 N N . CYS A 1 85 ? 21.884 4.114 -41.405 1.00 90.25 85 CYS A N 1
ATOM 707 C CA . CYS A 1 85 ? 23.183 4.599 -41.903 1.00 90.25 85 CYS A CA 1
ATOM 708 C C . CYS A 1 85 ? 24.332 3.599 -41.758 1.00 90.25 85 CYS A C 1
ATOM 710 O O . CYS A 1 85 ? 25.409 3.822 -42.298 1.00 90.25 85 CYS A O 1
ATOM 712 N N . GLY A 1 86 ? 24.125 2.513 -41.018 1.00 87.69 86 GLY A N 1
ATOM 713 C CA . GLY A 1 86 ? 25.133 1.491 -40.789 1.00 87.69 86 GLY A CA 1
ATOM 714 C C . GLY A 1 86 ? 26.179 1.807 -39.710 1.00 87.69 86 GLY A C 1
ATOM 715 O O . GLY A 1 86 ? 27.049 0.972 -39.479 1.00 87.69 86 GLY A O 1
ATOM 716 N N . ASP A 1 87 ? 26.101 2.942 -39.018 1.00 88.31 87 ASP A N 1
ATOM 717 C CA . ASP A 1 87 ? 27.043 3.287 -37.940 1.00 88.31 87 ASP A CA 1
ATOM 718 C C . ASP A 1 87 ? 26.604 2.685 -36.592 1.00 88.31 87 ASP A C 1
ATOM 720 O O . ASP A 1 87 ? 25.418 2.449 -36.374 1.00 88.31 87 ASP A O 1
ATOM 724 N N . ARG A 1 88 ? 27.536 2.433 -35.663 1.00 87.56 88 ARG A N 1
ATOM 725 C CA . ARG A 1 88 ? 27.218 2.007 -34.280 1.00 87.56 88 ARG A CA 1
ATOM 726 C C . ARG A 1 88 ? 27.010 3.214 -33.358 1.00 87.56 88 ARG A C 1
ATOM 728 O O . ARG A 1 88 ? 27.231 4.356 -33.760 1.00 87.56 88 ARG A O 1
ATOM 735 N N . GLY A 1 89 ? 26.580 2.975 -32.119 1.00 85.25 89 GLY A N 1
ATOM 736 C CA . GLY A 1 89 ? 26.382 4.045 -31.134 1.00 85.25 89 GLY A CA 1
ATOM 737 C C . GLY A 1 89 ? 25.007 4.712 -31.174 1.00 85.25 89 GLY A C 1
ATOM 738 O O . GLY A 1 89 ? 24.784 5.655 -30.422 1.00 85.25 89 GLY A O 1
ATOM 739 N N . HIS A 1 90 ? 24.108 4.274 -32.061 1.00 87.38 90 HIS A N 1
ATOM 740 C CA . HIS A 1 90 ? 22.706 4.687 -32.098 1.00 87.38 90 HIS A CA 1
ATOM 741 C C . HIS A 1 90 ? 21.856 3.716 -32.935 1.00 87.38 90 HIS A C 1
ATOM 743 O O . HIS A 1 90 ? 22.366 2.972 -33.771 1.00 87.38 90 HIS A O 1
ATOM 749 N N . ILE A 1 91 ? 20.533 3.764 -32.760 1.00 87.19 91 ILE A N 1
ATOM 750 C CA . ILE A 1 91 ? 19.558 3.058 -33.612 1.00 87.19 91 ILE A CA 1
ATOM 751 C C . ILE A 1 91 ? 18.883 4.020 -34.602 1.00 87.19 91 ILE A C 1
ATOM 753 O O . ILE A 1 91 ? 18.914 5.233 -34.406 1.00 87.19 91 ILE A O 1
ATOM 757 N N . ALA A 1 92 ? 18.217 3.481 -35.631 1.00 85.50 92 ALA A N 1
ATOM 758 C CA . ALA A 1 92 ? 17.565 4.236 -36.713 1.00 85.50 92 ALA A CA 1
ATOM 759 C C . ALA A 1 92 ? 16.709 5.426 -36.230 1.00 85.50 92 ALA A C 1
ATOM 761 O O . ALA A 1 92 ? 16.828 6.526 -36.764 1.00 85.50 92 ALA A O 1
ATOM 762 N N . ARG A 1 93 ? 15.927 5.242 -35.154 1.00 81.81 93 ARG A N 1
ATOM 763 C CA . ARG A 1 93 ? 15.086 6.293 -34.545 1.00 81.81 93 ARG A CA 1
ATOM 764 C C . ARG A 1 93 ? 15.871 7.538 -34.102 1.00 81.81 93 ARG A C 1
ATOM 766 O O . ARG A 1 93 ? 15.318 8.631 -34.091 1.00 81.81 93 ARG A O 1
ATOM 773 N N . PHE A 1 94 ? 17.142 7.377 -33.743 1.00 80.50 94 PHE A N 1
ATOM 774 C CA . PHE A 1 94 ? 18.033 8.452 -33.298 1.00 80.50 94 PHE A CA 1
ATOM 775 C C . PHE A 1 94 ? 19.077 8.830 -34.364 1.00 80.50 94 PHE A C 1
ATOM 777 O O . PHE A 1 94 ? 20.020 9.570 -34.082 1.00 80.50 94 PHE A O 1
ATOM 784 N N . CYS A 1 95 ? 18.933 8.339 -35.600 1.00 87.19 95 CYS A N 1
ATOM 785 C CA . CYS A 1 95 ? 19.868 8.624 -36.679 1.00 87.19 95 CYS A CA 1
ATOM 786 C C . CYS A 1 95 ? 19.705 10.061 -37.187 1.00 87.19 95 CYS A C 1
ATOM 788 O O . CYS A 1 95 ? 18.720 10.404 -37.840 1.00 87.19 95 CYS A O 1
ATOM 790 N N . LYS A 1 96 ? 20.718 10.903 -36.954 1.00 84.69 96 LYS A N 1
ATOM 791 C CA . LYS A 1 96 ? 20.737 12.289 -37.454 1.00 84.69 96 LYS A CA 1
ATOM 792 C C . LYS A 1 96 ? 20.808 12.374 -38.987 1.00 84.69 96 LYS A C 1
ATOM 794 O O . LYS A 1 96 ? 20.346 13.358 -39.550 1.00 84.69 96 LYS A O 1
ATOM 799 N N . LYS A 1 97 ? 21.341 11.339 -39.654 1.00 80.88 97 LYS A N 1
ATOM 800 C CA . LYS A 1 97 ? 21.462 11.254 -41.123 1.00 80.88 97 LYS A CA 1
ATOM 801 C C . LYS A 1 97 ? 20.140 10.880 -41.818 1.00 80.88 97 LYS A C 1
ATOM 803 O O . LYS A 1 97 ? 19.963 11.201 -42.983 1.00 80.88 97 LYS A O 1
ATOM 808 N N . GLY A 1 98 ? 19.210 10.221 -41.116 1.00 63.47 98 GLY A N 1
ATOM 809 C CA . GLY A 1 98 ? 17.952 9.709 -41.687 1.00 63.47 98 GLY A CA 1
ATOM 810 C C . GLY A 1 98 ? 16.773 10.686 -41.662 1.00 63.47 98 GLY A C 1
ATOM 811 O O . GLY A 1 98 ? 15.704 10.365 -42.165 1.00 63.47 98 GLY A O 1
ATOM 812 N N . ARG A 1 99 ? 16.936 11.882 -41.081 1.00 58.75 99 ARG A N 1
ATOM 813 C CA . ARG A 1 99 ? 15.841 12.852 -40.902 1.00 58.75 99 ARG A CA 1
ATOM 814 C C . ARG A 1 99 ? 15.534 13.701 -42.150 1.00 58.75 99 ARG A C 1
ATOM 816 O O . ARG A 1 99 ? 14.729 14.617 -42.050 1.00 58.75 99 ARG A O 1
ATOM 823 N N . GLN A 1 100 ? 16.155 13.414 -43.299 1.00 58.28 100 GLN A N 1
ATOM 824 C CA . GLN A 1 100 ? 16.018 14.184 -44.549 1.00 58.28 100 GLN A CA 1
ATOM 825 C C . GLN A 1 100 ? 15.165 13.495 -45.630 1.00 58.28 100 GLN A C 1
ATOM 827 O O . GLN A 1 100 ? 15.418 13.667 -46.817 1.00 58.28 100 GLN A O 1
ATOM 832 N N . GLN A 1 101 ? 14.166 12.694 -45.259 1.00 58.16 101 GLN A N 1
ATOM 833 C CA . GLN A 1 101 ? 13.252 12.092 -46.241 1.00 58.16 101 GLN A CA 1
ATOM 834 C C . GLN A 1 101 ? 11.800 12.227 -45.784 1.00 58.16 101 GLN A C 1
ATOM 836 O O . GLN A 1 101 ? 11.136 11.241 -45.488 1.00 58.16 101 GLN A O 1
ATOM 841 N N . ASN A 1 102 ? 11.339 13.471 -45.649 1.00 52.00 102 ASN A N 1
ATOM 842 C CA . ASN A 1 102 ? 9.947 13.821 -45.931 1.00 52.00 102 ASN A CA 1
ATOM 843 C C . ASN A 1 102 ? 9.819 15.346 -46.042 1.00 52.00 102 ASN A C 1
ATOM 845 O O . ASN A 1 102 ? 9.496 16.041 -45.080 1.00 52.00 102 ASN A O 1
ATOM 849 N N . THR A 1 103 ? 10.111 15.866 -47.227 1.00 46.62 103 THR A N 1
ATOM 850 C CA . THR A 1 103 ? 9.557 17.135 -47.705 1.00 46.62 103 THR A CA 1
ATOM 851 C C . THR A 1 103 ? 8.799 16.807 -48.979 1.00 46.62 103 THR A C 1
ATOM 853 O O . THR A 1 103 ? 9.356 16.146 -49.854 1.00 46.62 103 THR A O 1
ATOM 856 N N . VAL A 1 104 ? 7.524 17.194 -48.950 1.00 43.91 104 VAL A N 1
ATOM 857 C CA . VAL A 1 104 ? 6.442 16.987 -49.924 1.00 43.91 104 VAL A CA 1
ATOM 858 C C . VAL A 1 104 ? 6.873 17.245 -51.362 1.00 43.91 104 VAL A C 1
ATOM 860 O O . VAL A 1 104 ? 7.614 18.231 -51.570 1.00 43.91 104 VAL A O 1
#

pLDDT: mean 77.04, std 14.86, range [40.66, 94.5]